Protein AF-A0A357YJA0-F1 (afdb_monomer_lite)

Secondary structure (DSSP, 8-state):
-GGGGG-TT-----STT--HHHHHH-SS----HHHHHHHHHHH--

Radius of gyration: 11.48 Å; chains: 1; bounding box: 22×20×32 Å

Structure (mmCIF, N/CA/C/O backbone):
data_AF-A0A357YJA0-F1
#
_entry.id   AF-A0A357YJA0-F1
#
loop_
_atom_site.group_PDB
_atom_site.id
_atom_site.type_symbol
_atom_site.label_atom_id
_atom_site.label_alt_id
_atom_site.label_comp_id
_atom_site.label_asym_id
_atom_site.label_entity_id
_atom_site.label_seq_id
_atom_site.pdbx_PDB_ins_code
_atom_site.Cartn_x
_atom_site.Cartn_y
_atom_site.Cartn_z
_atom_site.occupancy
_atom_site.B_iso_or_equiv
_atom_site.auth_seq_id
_atom_site.auth_comp_id
_atom_site.auth_asym_id
_atom_site.auth_atom_id
_atom_site.pdbx_PDB_model_num
ATOM 1 N N . TYR A 1 1 ? 5.545 8.321 8.779 1.00 72.38 1 TYR A N 1
ATOM 2 C CA . TYR A 1 1 ? 4.797 7.062 8.966 1.00 72.38 1 TYR A CA 1
ATOM 3 C C . TYR A 1 1 ? 4.556 6.715 10.444 1.00 72.38 1 TYR A C 1
ATOM 5 O O . TYR A 1 1 ? 3.485 6.224 10.757 1.00 72.38 1 TYR A O 1
ATOM 13 N N . LEU A 1 2 ? 5.479 7.015 11.373 1.00 79.88 2 LEU A N 1
ATOM 14 C CA . LEU A 1 2 ? 5.374 6.623 12.793 1.00 79.88 2 LEU A CA 1
ATOM 15 C C . LEU A 1 2 ? 4.088 7.073 13.515 1.00 79.88 2 LEU A C 1
ATOM 17 O O . LEU A 1 2 ? 3.507 6.280 14.246 1.00 79.88 2 LEU A O 1
ATOM 21 N N . SER A 1 3 ? 3.594 8.287 13.259 1.00 79.12 3 SER A N 1
ATOM 22 C CA . SER A 1 3 ? 2.394 8.816 13.930 1.0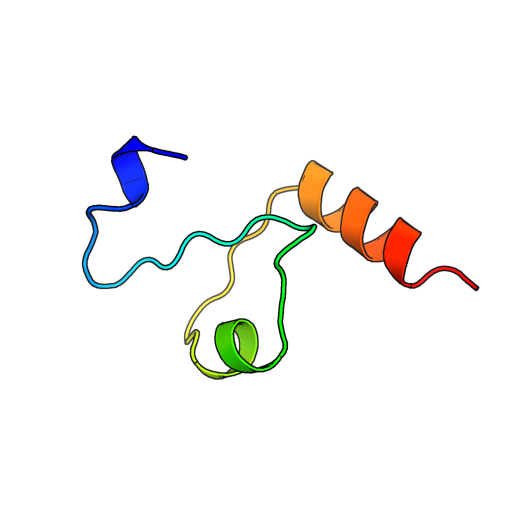0 79.12 3 SER A CA 1
ATOM 23 C C . SER A 1 3 ? 1.093 8.103 13.547 1.00 79.12 3 SER A C 1
ATOM 25 O O . SER A 1 3 ? 0.160 8.062 14.339 1.00 79.12 3 SER A O 1
ATOM 27 N N . ALA A 1 4 ? 1.023 7.517 12.349 1.00 79.88 4 ALA A N 1
ATOM 28 C CA . ALA A 1 4 ? -0.177 6.837 11.864 1.00 79.88 4 ALA A CA 1
ATOM 29 C C . ALA A 1 4 ? -0.229 5.346 12.264 1.00 79.88 4 ALA A C 1
ATOM 31 O O . ALA A 1 4 ? -1.242 4.696 12.039 1.00 79.88 4 ALA A O 1
ATOM 32 N N . ARG A 1 5 ? 0.824 4.809 12.909 1.00 80.44 5 ARG A N 1
ATOM 33 C CA . ARG A 1 5 ? 0.886 3.407 13.380 1.00 80.44 5 ARG A CA 1
ATOM 34 C C . ARG A 1 5 ? -0.031 3.122 14.570 1.00 80.44 5 ARG A C 1
ATOM 36 O O . ARG A 1 5 ? -0.305 1.968 14.859 1.00 80.44 5 A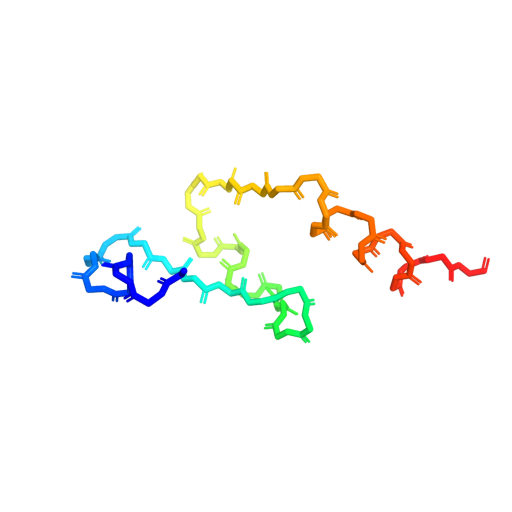RG A O 1
ATOM 43 N N . ASN A 1 6 ? -0.463 4.168 15.274 1.00 80.81 6 ASN A N 1
ATOM 44 C CA . ASN A 1 6 ? -1.325 4.062 16.452 1.00 80.81 6 ASN A CA 1
ATOM 45 C C . ASN A 1 6 ? -2.828 4.132 16.106 1.00 80.81 6 ASN A C 1
ATOM 47 O O . ASN A 1 6 ? -3.677 4.176 16.991 1.00 80.81 6 ASN A O 1
ATOM 51 N N . LEU A 1 7 ? -3.180 4.196 14.820 1.00 85.12 7 LEU A N 1
ATOM 52 C CA . LEU A 1 7 ? -4.570 4.219 14.376 1.00 85.12 7 LEU A CA 1
ATOM 53 C C . LEU A 1 7 ? -5.057 2.778 14.195 1.00 85.12 7 LEU A C 1
ATOM 55 O O . LEU A 1 7 ? -4.574 2.065 13.325 1.00 85.12 7 LEU A O 1
ATOM 59 N N . GLY A 1 8 ? -6.053 2.357 14.976 1.00 83.44 8 GLY A N 1
ATOM 60 C CA . GLY A 1 8 ? -6.485 0.950 15.031 1.00 83.44 8 GLY A CA 1
ATOM 61 C C . GLY A 1 8 ? -7.050 0.350 13.733 1.00 83.44 8 GLY A C 1
ATOM 62 O O . GLY A 1 8 ? -7.258 -0.853 13.675 1.00 83.44 8 GLY A O 1
ATOM 63 N N . LYS A 1 9 ? -7.308 1.158 12.696 1.00 86.00 9 LYS A N 1
ATOM 64 C CA . LYS A 1 9 ? -7.791 0.705 11.374 1.00 86.00 9 LYS A CA 1
ATOM 65 C C . LYS A 1 9 ? -6.807 0.992 10.238 1.00 86.00 9 LYS A C 1
ATOM 67 O O . LYS A 1 9 ? -7.181 0.910 9.073 1.00 86.00 9 LYS A O 1
ATOM 72 N N . VAL A 1 10 ? -5.580 1.395 10.561 1.00 86.00 10 VAL A N 1
ATOM 73 C CA . VAL A 1 10 ? -4.569 1.753 9.566 1.00 86.00 10 VAL A CA 1
ATOM 74 C C . VAL A 1 10 ? -3.372 0.840 9.748 1.00 86.00 10 VAL A C 1
ATOM 76 O O . VAL A 1 10 ? -2.683 0.896 10.763 1.00 86.00 10 VAL A O 1
ATOM 79 N N . ASN A 1 11 ? -3.111 0.020 8.735 1.00 86.25 11 ASN A N 1
ATOM 80 C CA . ASN A 1 11 ? -1.891 -0.761 8.654 1.00 86.25 11 ASN A CA 1
ATOM 81 C C . ASN A 1 11 ? -0.904 -0.053 7.721 1.00 86.25 11 ASN A C 1
ATOM 83 O O . ASN A 1 11 ? -1.244 0.287 6.589 1.00 86.25 11 ASN A O 1
ATOM 87 N N . ILE A 1 12 ? 0.310 0.196 8.205 1.00 87.38 12 ILE A N 1
ATOM 88 C CA . ILE A 1 12 ? 1.360 0.854 7.425 1.00 87.38 12 ILE A CA 1
ATOM 89 C C . ILE A 1 12 ? 2.376 -0.194 7.029 1.00 87.38 12 ILE A C 1
ATOM 91 O O . ILE A 1 12 ? 3.052 -0.762 7.886 1.00 87.38 12 ILE A O 1
ATOM 95 N N . VAL A 1 13 ? 2.518 -0.373 5.723 1.00 86.44 13 VAL A N 1
ATOM 96 C CA . VAL A 1 13 ? 3.454 -1.318 5.123 1.00 86.44 13 VAL A CA 1
ATOM 97 C C . VAL A 1 13 ? 4.424 -0.537 4.244 1.00 86.44 13 VAL A C 1
ATOM 99 O O . VAL A 1 13 ? 4.032 0.426 3.581 1.00 86.44 13 VAL A O 1
ATOM 102 N N . THR A 1 14 ? 5.703 -0.900 4.272 1.00 88.62 14 THR A N 1
ATOM 103 C CA . THR A 1 14 ? 6.691 -0.341 3.340 1.00 88.62 14 THR A CA 1
ATOM 104 C C . THR A 1 14 ? 6.628 -1.105 2.015 1.00 88.62 14 THR A C 1
ATOM 106 O O . THR A 1 14 ? 6.150 -2.235 1.977 1.00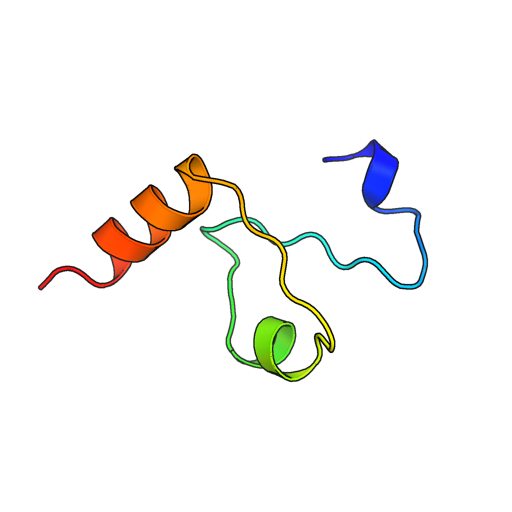 88.62 14 THR A O 1
ATOM 109 N N . ALA A 1 15 ? 7.116 -0.511 0.920 1.00 85.00 15 ALA A N 1
ATOM 110 C CA . ALA A 1 15 ? 7.138 -1.189 -0.381 1.00 85.00 15 ALA A CA 1
ATOM 111 C C . ALA A 1 15 ? 7.983 -2.480 -0.364 1.00 85.00 15 ALA A C 1
ATOM 113 O O . ALA A 1 15 ? 7.678 -3.412 -1.098 1.00 85.00 15 ALA A O 1
ATOM 114 N N . SER A 1 16 ? 9.004 -2.547 0.497 1.00 83.88 16 SER A N 1
ATOM 115 C CA . SER A 1 16 ? 9.862 -3.725 0.672 1.00 83.88 16 SER A CA 1
ATOM 116 C C . SER A 1 16 ? 9.190 -4.852 1.463 1.00 83.88 16 SER A C 1
ATOM 118 O O . SER A 1 16 ? 9.458 -6.017 1.199 1.00 83.88 16 SER A O 1
ATOM 120 N N . ASP A 1 17 ? 8.311 -4.509 2.411 1.00 85.19 17 ASP A N 1
ATOM 121 C CA . ASP A 1 17 ? 7.612 -5.465 3.289 1.00 85.19 17 ASP A CA 1
ATOM 122 C C . ASP A 1 17 ? 6.184 -5.783 2.802 1.00 85.19 17 ASP A C 1
ATOM 124 O O . ASP A 1 17 ? 5.354 -6.330 3.539 1.00 85.19 17 ASP A O 1
ATOM 128 N N . LEU A 1 18 ? 5.865 -5.394 1.566 1.00 86.38 18 LEU A N 1
ATOM 129 C CA . LEU A 1 18 ? 4.548 -5.560 0.971 1.00 86.38 18 LEU A CA 1
ATOM 130 C C . LEU A 1 18 ? 4.250 -7.044 0.734 1.00 86.38 18 LEU A C 1
ATOM 132 O O . LEU A 1 18 ? 5.025 -7.767 0.115 1.00 86.38 18 LEU A O 1
ATOM 136 N N . ASN A 1 19 ? 3.093 -7.496 1.218 1.00 86.50 19 ASN A N 1
ATOM 137 C CA . ASN A 1 19 ? 2.659 -8.881 1.089 1.00 86.50 19 ASN A CA 1
ATOM 138 C C . ASN A 1 19 ? 1.188 -8.975 0.659 1.00 86.50 19 ASN A C 1
ATOM 140 O O . ASN A 1 19 ? 0.384 -8.072 0.900 1.00 86.50 19 ASN A O 1
ATOM 144 N N . THR A 1 20 ? 0.836 -10.089 0.013 1.00 87.69 20 THR A N 1
ATOM 145 C CA . THR A 1 20 ? -0.503 -10.322 -0.550 1.00 87.69 20 THR A CA 1
ATOM 146 C C . THR A 1 20 ? -1.598 -10.308 0.516 1.00 87.69 20 THR A C 1
ATOM 148 O O . THR A 1 20 ? -2.696 -9.821 0.262 1.00 87.69 20 THR A O 1
ATOM 151 N N . TYR A 1 21 ? -1.300 -10.796 1.722 1.00 91.69 21 TYR A N 1
ATOM 152 C CA . TYR A 1 21 ? -2.270 -10.863 2.814 1.00 91.69 21 TYR A CA 1
ATOM 153 C C . TYR A 1 21 ? -2.636 -9.481 3.354 1.00 91.69 21 TYR A C 1
ATOM 155 O O . TYR A 1 21 ? -3.812 -9.195 3.535 1.00 91.69 21 TYR A O 1
ATOM 163 N N . ALA A 1 22 ? -1.657 -8.599 3.537 1.00 86.69 22 ALA A N 1
ATOM 164 C CA . ALA A 1 22 ? -1.874 -7.231 3.991 1.00 86.69 22 ALA A CA 1
ATOM 165 C C . ALA A 1 22 ? -2.699 -6.421 2.983 1.00 86.69 22 ALA A C 1
ATOM 167 O O . ALA A 1 22 ? -3.466 -5.551 3.384 1.00 86.69 22 ALA A O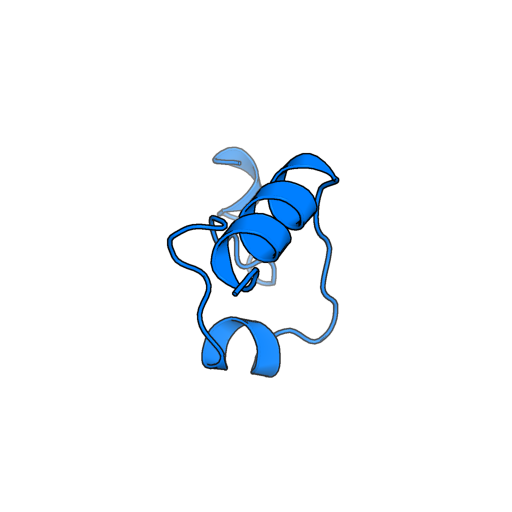 1
ATOM 168 N N . ILE A 1 23 ? -2.569 -6.721 1.686 1.00 88.69 23 ILE A N 1
ATOM 169 C CA . ILE A 1 23 ? -3.401 -6.106 0.646 1.00 88.69 23 ILE A CA 1
ATOM 170 C C . ILE A 1 23 ? -4.826 -6.659 0.708 1.00 88.69 23 ILE A C 1
ATOM 172 O O . ILE A 1 23 ? -5.774 -5.879 0.704 1.00 88.69 23 ILE A O 1
ATOM 176 N N . MET A 1 24 ? -4.989 -7.982 0.795 1.00 90.00 24 MET A N 1
ATOM 177 C CA . MET A 1 24 ? -6.309 -8.624 0.813 1.00 90.00 24 MET A CA 1
ATOM 178 C C . MET A 1 24 ? -7.119 -8.305 2.083 1.00 90.00 24 MET A C 1
ATOM 180 O O . MET A 1 24 ? -8.342 -8.243 2.021 1.00 90.00 24 MET A O 1
ATOM 184 N N . ASP A 1 25 ? -6.450 -8.082 3.216 1.00 90.44 25 ASP A N 1
ATOM 185 C CA . ASP A 1 25 ? -7.073 -7.667 4.483 1.00 90.44 25 ASP A CA 1
ATOM 186 C C . ASP A 1 25 ? -7.543 -6.198 4.454 1.00 90.44 25 ASP A C 1
ATOM 188 O O . ASP A 1 25 ? -8.462 -5.799 5.171 1.00 90.44 25 ASP A O 1
ATOM 192 N N . SER A 1 26 ? -6.946 -5.370 3.589 1.00 87.88 26 SER A N 1
ATOM 193 C CA . SER A 1 26 ? -7.277 -3.949 3.504 1.00 87.88 26 SER A CA 1
ATOM 194 C C . SER A 1 26 ? -8.569 -3.699 2.720 1.00 87.88 26 SER A C 1
ATOM 196 O O . SER A 1 26 ? -8.730 -4.134 1.584 1.00 87.88 26 SER A O 1
ATOM 198 N N . THR A 1 27 ? -9.500 -2.938 3.306 1.00 91.62 27 THR A N 1
ATOM 199 C CA . THR A 1 27 ? -10.726 -2.514 2.601 1.00 91.62 27 THR A CA 1
ATOM 200 C C . THR A 1 27 ? -10.449 -1.397 1.595 1.00 91.62 27 THR A C 1
ATOM 202 O O . THR A 1 27 ? -11.034 -1.374 0.519 1.00 91.62 27 THR A O 1
ATOM 205 N N . ASN A 1 28 ? -9.557 -0.469 1.951 1.00 89.31 28 ASN A N 1
ATOM 206 C CA . ASN A 1 28 ? -9.163 0.663 1.120 1.00 89.31 28 ASN A CA 1
ATOM 207 C C . ASN A 1 28 ? -7.636 0.751 1.103 1.00 89.31 28 ASN A C 1
ATOM 209 O O . ASN A 1 28 ? -7.008 0.753 2.164 1.00 89.31 28 ASN A O 1
ATOM 213 N N . LEU A 1 29 ? -7.059 0.881 -0.089 1.00 90.19 29 LEU A N 1
ATOM 214 C CA . LEU A 1 29 ? -5.619 1.002 -0.287 1.00 90.19 29 LEU A CA 1
ATOM 215 C C . LEU A 1 29 ? -5.254 2.437 -0.682 1.00 90.19 29 LEU A C 1
ATOM 217 O O . LEU A 1 29 ? -5.835 2.998 -1.608 1.00 90.19 29 LEU A O 1
ATOM 221 N N . VAL A 1 30 ? -4.268 3.020 0.003 1.00 88.69 30 VAL A N 1
ATOM 222 C CA . VAL A 1 30 ? -3.709 4.342 -0.316 1.00 88.69 30 VAL A CA 1
ATOM 223 C C . VAL A 1 30 ? -2.197 4.215 -0.435 1.00 88.69 30 VAL A C 1
ATOM 225 O O . VAL A 1 30 ? -1.537 3.714 0.474 1.00 88.69 30 VAL A O 1
ATOM 228 N N . MET A 1 31 ? -1.651 4.675 -1.557 1.00 90.38 31 MET A N 1
ATOM 229 C CA . MET A 1 31 ? -0.228 4.597 -1.883 1.00 90.38 31 MET A CA 1
ATOM 230 C C . MET A 1 31 ? 0.296 5.964 -2.320 1.00 90.38 31 MET A C 1
ATOM 232 O O . MET A 1 31 ? -0.455 6.787 -2.841 1.00 90.38 31 MET A O 1
ATOM 236 N N . THR A 1 32 ? 1.591 6.202 -2.119 1.00 90.31 32 THR A N 1
ATOM 237 C CA . THR A 1 32 ? 2.283 7.386 -2.641 1.00 90.31 32 THR A CA 1
ATOM 238 C C . THR A 1 32 ? 2.970 7.052 -3.961 1.00 90.31 32 THR A C 1
ATOM 240 O O . THR A 1 32 ? 3.377 5.912 -4.184 1.00 90.31 32 THR A O 1
ATOM 243 N N . GLU A 1 33 ? 3.154 8.050 -4.824 1.00 90.25 33 GLU A N 1
ATOM 244 C CA . GLU A 1 33 ? 3.797 7.888 -6.141 1.00 90.25 33 GLU A CA 1
ATOM 245 C C . GLU A 1 33 ? 5.173 7.207 -6.043 1.00 90.25 33 GLU A C 1
ATOM 247 O O . GLU A 1 33 ? 5.502 6.319 -6.8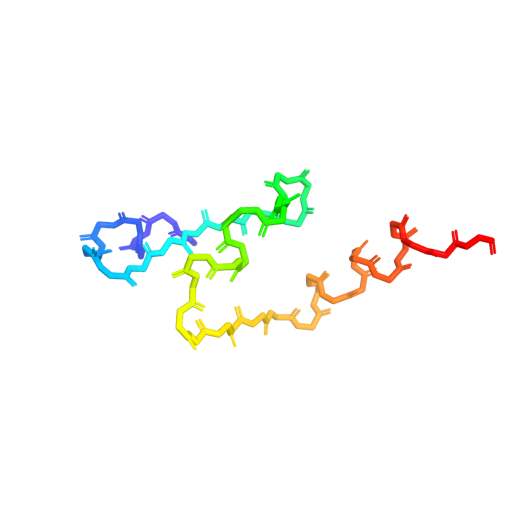27 1.00 90.25 33 GLU A O 1
ATOM 252 N N . SER A 1 34 ? 5.946 7.543 -5.007 1.00 89.12 34 SER A N 1
ATOM 253 C CA . SER A 1 34 ? 7.238 6.915 -4.711 1.00 89.12 34 SER A CA 1
ATOM 254 C C . SER A 1 34 ? 7.144 5.413 -4.411 1.00 89.12 34 SER A C 1
ATOM 256 O O . SER A 1 34 ? 8.041 4.660 -4.786 1.00 89.12 34 SER A O 1
ATOM 258 N N . SER A 1 35 ? 6.069 4.955 -3.761 1.00 87.31 35 SER A N 1
ATOM 259 C CA . SER A 1 35 ? 5.835 3.531 -3.498 1.00 87.31 35 SER A CA 1
ATOM 260 C C . SER A 1 35 ? 5.419 2.786 -4.763 1.00 87.31 35 SER A C 1
ATOM 262 O O . SER A 1 35 ? 5.848 1.652 -4.955 1.00 87.31 35 SER A O 1
ATOM 264 N N . VAL A 1 36 ? 4.653 3.427 -5.650 1.00 88.56 36 VAL A N 1
ATOM 265 C CA . VAL A 1 36 ? 4.275 2.843 -6.948 1.00 88.56 36 VAL A CA 1
ATOM 266 C C . VAL A 1 36 ? 5.509 2.626 -7.824 1.00 88.56 36 VAL A C 1
ATOM 268 O O . VAL A 1 36 ? 5.659 1.548 -8.386 1.00 88.56 36 VAL A O 1
ATOM 271 N N . ALA A 1 37 ? 6.439 3.585 -7.872 1.00 90.75 37 ALA A N 1
ATOM 272 C CA . ALA A 1 37 ? 7.694 3.427 -8.614 1.00 90.75 37 ALA A CA 1
ATOM 273 C C . ALA A 1 37 ? 8.562 2.264 -8.089 1.00 90.75 37 ALA A C 1
ATOM 275 O O . ALA A 1 37 ? 9.185 1.547 -8.869 1.00 90.75 37 ALA A O 1
ATOM 276 N N . ALA A 1 38 ? 8.593 2.055 -6.768 1.00 89.00 38 ALA A N 1
ATOM 277 C CA . ALA A 1 38 ? 9.315 0.935 -6.162 1.00 89.00 38 ALA A CA 1
ATOM 278 C C . ALA A 1 38 ? 8.676 -0.422 -6.504 1.00 89.00 38 ALA A C 1
ATOM 280 O O . ALA A 1 38 ? 9.391 -1.368 -6.822 1.00 89.00 38 ALA A O 1
ATOM 281 N N . ILE A 1 39 ? 7.343 -0.502 -6.479 1.00 88.75 39 ILE A N 1
ATOM 282 C CA . ILE A 1 39 ? 6.588 -1.704 -6.863 1.00 88.75 39 ILE A CA 1
ATOM 283 C C . ILE A 1 39 ? 6.770 -2.000 -8.356 1.00 88.75 39 ILE A C 1
ATOM 285 O O . ILE A 1 39 ? 7.034 -3.138 -8.726 1.00 88.75 39 ILE A O 1
ATOM 289 N N . ASP A 1 40 ? 6.690 -0.984 -9.212 1.00 89.38 40 ASP A N 1
ATOM 290 C CA . ASP A 1 40 ? 6.913 -1.118 -10.655 1.00 89.38 40 ASP A CA 1
ATOM 291 C C . 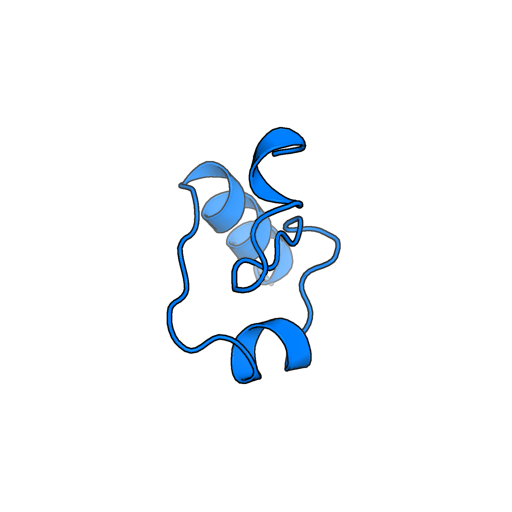ASP A 1 40 ? 8.316 -1.671 -10.953 1.00 89.38 40 ASP A C 1
ATOM 293 O O . ASP A 1 40 ? 8.468 -2.632 -11.699 1.00 89.38 40 ASP A O 1
ATOM 297 N N . ASN A 1 41 ? 9.350 -1.161 -10.279 1.00 89.00 41 ASN A N 1
ATOM 298 C CA . ASN A 1 41 ? 10.702 -1.714 -10.390 1.00 89.00 41 ASN A CA 1
ATOM 299 C C . ASN A 1 41 ? 10.828 -3.147 -9.846 1.00 89.00 41 ASN A C 1
ATOM 301 O O . ASN A 1 41 ? 11.665 -3.896 -10.338 1.00 89.00 41 ASN A O 1
ATOM 305 N N . LEU A 1 42 ? 10.023 -3.534 -8.852 1.00 85.94 42 LEU A N 1
ATOM 306 C CA . LEU A 1 42 ? 10.025 -4.888 -8.291 1.00 85.94 42 LEU A CA 1
ATOM 307 C C . LEU A 1 42 ? 9.412 -5.924 -9.250 1.00 85.94 42 LEU A C 1
ATOM 309 O O . LEU A 1 42 ? 9.810 -7.085 -9.220 1.00 85.94 42 LEU A O 1
ATOM 313 N N . PHE A 1 43 ? 8.460 -5.511 -10.092 1.00 84.06 43 PHE A N 1
ATOM 314 C CA . PHE A 1 43 ? 7.748 -6.387 -11.034 1.00 84.06 43 PHE A CA 1
ATOM 315 C C . PHE A 1 43 ? 8.152 -6.200 -12.503 1.00 84.06 43 PHE A C 1
ATOM 317 O O . PHE A 1 43 ? 7.635 -6.907 -13.371 1.00 84.06 43 PHE A O 1
ATOM 324 N N . LYS A 1 44 ? 9.081 -5.287 -12.799 1.00 77.88 44 LYS A N 1
ATOM 325 C CA . LYS A 1 44 ? 9.697 -5.168 -14.124 1.00 77.88 44 LYS A CA 1
ATOM 326 C C . LYS A 1 44 ? 10.622 -6.357 -14.388 1.00 77.88 44 LYS A C 1
ATOM 328 O O . LYS A 1 44 ? 11.610 -6.546 -13.682 1.00 77.88 44 LYS A O 1
ATOM 333 N N . ALA A 1 45 ? 10.264 -7.136 -15.408 1.00 55.12 45 ALA A N 1
ATOM 334 C CA . ALA A 1 45 ? 11.071 -8.198 -16.005 1.00 55.12 45 ALA A CA 1
ATOM 335 C C . ALA A 1 45 ? 11.982 -7.649 -17.110 1.00 55.12 45 ALA A C 1
ATOM 337 O O . ALA A 1 45 ? 11.527 -6.737 -17.842 1.00 55.12 45 ALA A O 1
#

Foldseek 3Di:
DVVCVPPPLDDDDALVRDDPVVVVPHPDDDDDPVSVVSNCVVPDD

Sequence (45 aa):
YLSARNLGKVNIVTASDLNTYAIMDSTNLVMTESSVAAIDNLFKA

pLDDT: mean 85.72, std 6.13, range [55.12, 91.69]